Protein AF-A0A9P1JSD7-F1 (afdb_monomer_lite)

Secondary structure (DSSP, 8-state):
-HHHHHHHHHHHHHHHHHHHHHHHHHPPSSTTHHHHHHHHHHHHHHHHHHHHHHHHHHS----------

Organism: NCBI:txid1064539

Structure (mmCIF, N/CA/C/O backbone):
data_AF-A0A9P1JSD7-F1
#
_entry.id   AF-A0A9P1JSD7-F1
#
loop_
_atom_site.group_PDB
_atom_site.id
_atom_site.type_symbol
_atom_site.label_atom_id
_atom_site.label_alt_id
_atom_site.label_comp_id
_atom_site.label_asym_id
_atom_site.label_entity_id
_atom_site.label_seq_id
_atom_site.pdbx_PDB_ins_code
_atom_site.Cartn_x
_atom_site.Cartn_y
_atom_site.Cartn_z
_atom_site.occupancy
_atom_site.B_iso_or_equiv
_atom_site.auth_seq_id
_atom_site.auth_comp_id
_atom_site.auth_asym_id
_atom_site.auth_atom_id
_atom_site.pdbx_PDB_model_num
ATOM 1 N N . MET A 1 1 ? -19.355 -0.512 11.768 1.00 61.28 1 MET A N 1
ATOM 2 C CA . MET A 1 1 ? -19.293 -0.334 10.298 1.00 61.28 1 MET A CA 1
ATOM 3 C C . MET A 1 1 ? -17.912 0.141 9.845 1.00 61.28 1 MET A C 1
ATOM 5 O O . MET A 1 1 ? -17.348 -0.503 8.977 1.00 61.28 1 MET A O 1
ATOM 9 N N . VAL A 1 2 ? -17.332 1.167 10.485 1.00 71.50 2 VAL A N 1
ATOM 10 C CA . VAL A 1 2 ? -15.995 1.718 10.158 1.00 71.50 2 VAL A CA 1
ATOM 11 C C . VAL A 1 2 ? -14.854 0.692 10.262 1.00 71.50 2 VAL A C 1
ATOM 13 O O . VAL A 1 2 ? -14.026 0.634 9.367 1.00 71.50 2 VAL A O 1
ATOM 16 N N . LYS A 1 3 ? -14.846 -0.173 11.288 1.00 78.19 3 LYS A N 1
ATOM 17 C CA . LYS A 1 3 ? -13.836 -1.240 11.449 1.00 78.19 3 LYS A CA 1
ATOM 18 C C . LYS A 1 3 ? -13.716 -2.146 10.215 1.00 78.19 3 LYS A C 1
ATOM 20 O O . LYS A 1 3 ? -12.633 -2.297 9.675 1.00 78.19 3 LYS A O 1
ATOM 25 N N . ARG A 1 4 ? -14.845 -2.661 9.719 1.00 81.56 4 ARG A N 1
ATOM 26 C CA . ARG A 1 4 ? -14.873 -3.544 8.544 1.00 81.56 4 ARG A CA 1
ATOM 27 C C . ARG A 1 4 ? -14.357 -2.850 7.280 1.00 81.56 4 ARG A C 1
ATOM 29 O O . ARG A 1 4 ? -13.649 -3.468 6.504 1.00 81.56 4 ARG A O 1
ATOM 36 N N . GLN A 1 5 ? -14.699 -1.574 7.090 1.00 81.88 5 GLN A N 1
ATOM 37 C CA . GLN A 1 5 ? -14.196 -0.790 5.955 1.00 81.88 5 GLN A CA 1
ATOM 38 C C . GLN A 1 5 ? -12.688 -0.544 6.054 1.00 81.88 5 GLN A C 1
ATOM 40 O O . GLN A 1 5 ? -12.007 -0.507 5.038 1.00 81.88 5 GLN A O 1
ATOM 45 N N . LEU A 1 6 ? -12.163 -0.392 7.273 1.00 81.69 6 LEU A N 1
ATOM 46 C CA . LEU A 1 6 ? -10.732 -0.238 7.511 1.00 81.69 6 LEU A CA 1
ATOM 47 C C . LEU A 1 6 ? -9.971 -1.536 7.220 1.00 81.69 6 LEU A C 1
ATOM 49 O O . LEU A 1 6 ? -8.942 -1.503 6.559 1.00 81.69 6 LEU A O 1
ATOM 53 N N . GLU A 1 7 ? -10.496 -2.672 7.682 1.00 87.00 7 GLU A N 1
ATOM 54 C CA . GLU A 1 7 ? -9.946 -4.001 7.392 1.00 87.00 7 GLU A CA 1
ATOM 55 C C . GLU A 1 7 ? -9.944 -4.280 5.882 1.00 87.00 7 GLU A C 1
ATOM 57 O O . GLU A 1 7 ? -8.932 -4.709 5.338 1.00 87.00 7 GLU A O 1
ATOM 62 N N . GLU A 1 8 ? -11.043 -3.968 5.191 1.00 90.00 8 GLU A N 1
ATOM 63 C CA . GLU A 1 8 ? -11.157 -4.099 3.735 1.00 90.00 8 GLU A CA 1
ATOM 64 C C . GLU A 1 8 ? -10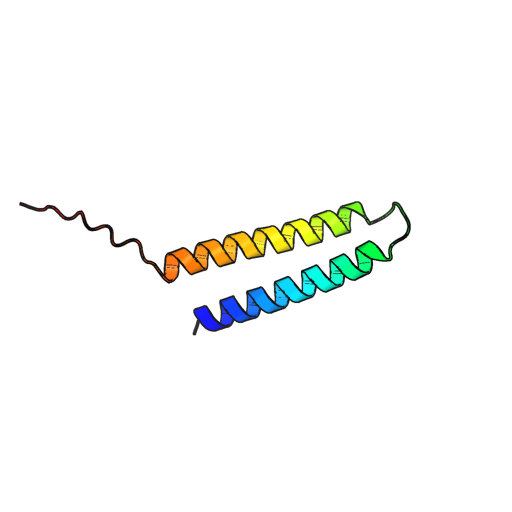.169 -3.186 2.995 1.00 90.00 8 GLU A C 1
ATOM 66 O O . GLU A 1 8 ? -9.477 -3.636 2.086 1.00 90.00 8 GLU A O 1
ATOM 71 N N . ALA A 1 9 ? -10.023 -1.929 3.426 1.00 87.75 9 ALA A N 1
ATOM 72 C CA . ALA A 1 9 ? -9.029 -1.017 2.867 1.00 87.75 9 ALA A CA 1
ATOM 73 C C . ALA A 1 9 ? -7.589 -1.514 3.086 1.00 87.75 9 ALA A C 1
ATOM 75 O O . ALA A 1 9 ? -6.761 -1.378 2.189 1.00 87.75 9 ALA A O 1
ATOM 76 N N . CYS A 1 10 ? -7.286 -2.117 4.242 1.00 90.69 10 CYS A N 1
ATOM 77 C CA . CYS A 1 10 ? -5.981 -2.729 4.494 1.00 90.69 10 CYS A CA 1
ATOM 78 C C . CYS A 1 10 ? -5.704 -3.900 3.549 1.00 90.69 10 CYS A C 1
ATOM 80 O O . CYS A 1 10 ? -4.598 -3.992 3.028 1.00 90.69 10 CYS A O 1
ATOM 82 N N . VAL A 1 11 ? -6.690 -4.767 3.304 1.00 93.31 11 VAL A N 1
ATOM 83 C CA . VAL A 1 11 ? -6.537 -5.882 2.354 1.00 93.31 11 VAL A CA 1
ATOM 84 C C . VAL A 1 11 ? -6.249 -5.350 0.951 1.00 93.31 11 VAL A C 1
ATOM 86 O O . VAL A 1 11 ? -5.257 -5.739 0.351 1.00 93.31 11 VAL A O 1
ATOM 89 N N . LEU A 1 12 ? -7.030 -4.379 0.470 1.00 94.12 12 LEU A N 1
ATOM 90 C CA . LEU A 1 12 ? -6.831 -3.801 -0.866 1.00 94.12 12 LEU A CA 1
ATOM 91 C C . LEU A 1 12 ? -5.467 -3.111 -1.029 1.00 94.12 12 LEU A C 1
ATOM 93 O O . LEU A 1 12 ? -4.860 -3.169 -2.095 1.00 94.12 12 LEU A O 1
ATOM 97 N N . LEU A 1 13 ? -4.981 -2.441 0.018 1.00 93.19 13 LEU A N 1
ATOM 98 C CA . LEU A 1 13 ? -3.653 -1.826 0.020 1.00 93.19 13 LEU A CA 1
ATOM 99 C C . LEU A 1 13 ? -2.535 -2.877 0.049 1.00 93.19 13 LEU A C 1
ATOM 101 O O . LEU A 1 13 ? -1.502 -2.668 -0.579 1.00 93.19 13 LEU A O 1
ATOM 105 N N . GLN A 1 14 ? -2.732 -3.990 0.759 1.00 94.69 14 GLN A N 1
ATOM 106 C CA . GLN A 1 14 ? -1.793 -5.113 0.774 1.00 94.69 14 GLN A CA 1
ATOM 107 C C . GLN A 1 14 ? -1.698 -5.749 -0.619 1.00 94.69 14 GLN A C 1
ATOM 109 O O . GLN A 1 14 ? -0.598 -5.858 -1.149 1.00 94.69 14 GLN A O 1
ATOM 114 N N . ASP A 1 15 ? -2.842 -6.040 -1.243 1.00 96.31 15 ASP A N 1
ATOM 115 C CA . ASP A 1 15 ? -2.910 -6.589 -2.602 1.00 96.31 15 ASP A CA 1
ATOM 116 C C . ASP A 1 15 ? -2.205 -5.663 -3.610 1.00 96.31 15 ASP A C 1
ATOM 118 O O . ASP A 1 15 ? -1.411 -6.107 -4.438 1.00 96.31 15 ASP A O 1
ATOM 122 N N . ALA A 1 16 ? -2.425 -4.348 -3.501 1.00 95.00 16 ALA A N 1
ATOM 123 C CA . ALA A 1 16 ? -1.758 -3.370 -4.356 1.00 95.00 16 ALA A CA 1
ATOM 124 C C . ALA A 1 16 ? -0.232 -3.340 -4.151 1.00 95.00 16 ALA A C 1
ATOM 126 O O . ALA A 1 16 ? 0.507 -3.150 -5.115 1.00 95.00 16 ALA A O 1
ATOM 127 N N . ALA A 1 17 ? 0.256 -3.507 -2.918 1.00 95.50 17 ALA A N 1
ATOM 128 C CA . ALA A 1 17 ? 1.692 -3.597 -2.658 1.00 95.50 17 ALA A CA 1
ATOM 129 C C . ALA A 1 17 ? 2.292 -4.864 -3.286 1.00 95.50 17 ALA A C 1
ATOM 131 O O . ALA A 1 17 ? 3.319 -4.769 -3.958 1.00 95.50 17 ALA A O 1
ATOM 132 N N . ASP A 1 18 ? 1.620 -6.008 -3.142 1.00 96.06 18 ASP A N 1
ATOM 133 C CA . ASP A 1 18 ? 2.053 -7.292 -3.705 1.00 96.06 18 ASP A CA 1
ATOM 134 C C . ASP A 1 18 ? 2.117 -7.242 -5.246 1.00 96.06 18 ASP A C 1
ATOM 136 O O . ASP A 1 18 ? 3.095 -7.690 -5.859 1.00 96.06 18 ASP A O 1
ATOM 140 N N . ASP A 1 19 ? 1.120 -6.623 -5.886 1.00 95.62 19 ASP A N 1
ATOM 141 C CA . ASP A 1 19 ? 1.101 -6.403 -7.337 1.00 95.62 19 ASP A CA 1
ATOM 142 C C . ASP A 1 19 ? 2.291 -5.543 -7.798 1.00 95.62 19 ASP A C 1
ATOM 144 O O . ASP A 1 19 ? 2.964 -5.858 -8.789 1.00 95.62 19 ASP A O 1
ATOM 148 N N . LEU A 1 20 ? 2.597 -4.466 -7.068 1.00 93.44 20 LEU A N 1
ATOM 149 C CA . LEU A 1 20 ? 3.728 -3.589 -7.380 1.00 93.44 20 LEU A CA 1
ATOM 150 C C . LEU A 1 20 ? 5.076 -4.284 -7.132 1.00 93.44 20 LEU A C 1
ATOM 152 O O . LEU A 1 20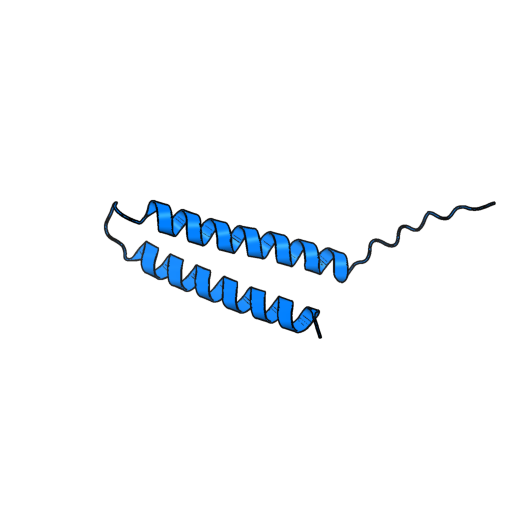 ? 5.999 -4.103 -7.930 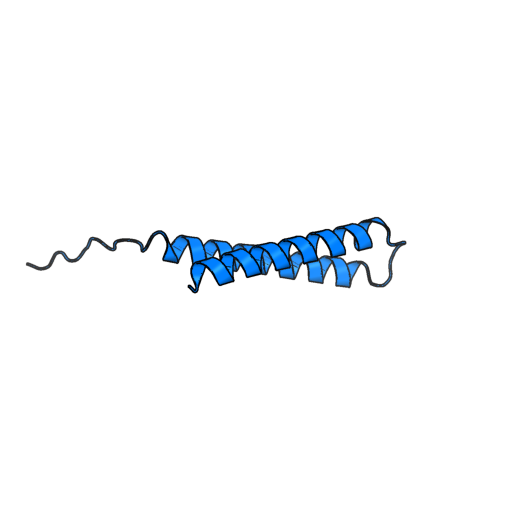1.00 93.44 20 LEU A O 1
ATOM 156 N N . GLU A 1 21 ? 5.202 -5.108 -6.088 1.00 94.44 21 GLU A N 1
ATOM 157 C CA . GLU A 1 21 ? 6.395 -5.925 -5.820 1.00 94.44 21 GLU A CA 1
ATOM 158 C C . GLU A 1 21 ? 6.643 -6.967 -6.920 1.00 94.44 21 GLU A C 1
ATOM 160 O O . GLU A 1 21 ? 7.789 -7.189 -7.339 1.00 94.44 21 GLU A O 1
ATOM 165 N N . SER A 1 22 ? 5.575 -7.569 -7.445 1.00 94.50 22 SER A N 1
ATOM 166 C CA . SER A 1 22 ? 5.637 -8.493 -8.580 1.00 94.50 22 SER A CA 1
ATOM 167 C C . SER A 1 22 ? 6.167 -7.796 -9.839 1.00 94.50 22 SER A C 1
ATOM 169 O O . SER A 1 22 ? 7.132 -8.259 -10.463 1.00 94.50 22 SER A O 1
ATOM 171 N N . VAL A 1 23 ? 5.622 -6.618 -10.168 1.00 91.06 23 VAL A N 1
ATOM 172 C CA . VAL A 1 23 ? 6.104 -5.786 -11.286 1.00 91.06 23 VAL A CA 1
ATOM 173 C C . VAL A 1 23 ? 7.563 -5.379 -11.075 1.00 91.06 23 VAL A C 1
ATOM 175 O O . VAL A 1 23 ? 8.382 -5.493 -11.992 1.00 91.06 23 VAL A O 1
ATOM 178 N N . LEU A 1 24 ? 7.912 -4.950 -9.861 1.00 88.94 24 LEU A N 1
ATOM 179 C CA . LEU A 1 24 ? 9.263 -4.540 -9.490 1.00 88.94 24 LEU A CA 1
ATOM 180 C C . LEU A 1 24 ? 10.284 -5.670 -9.682 1.00 88.94 24 LEU A C 1
ATOM 182 O O . LEU A 1 24 ? 11.405 -5.430 -10.144 1.00 88.94 24 LEU A O 1
ATOM 186 N N . SER A 1 25 ? 9.896 -6.899 -9.343 1.00 89.81 25 SER A N 1
ATOM 187 C CA . SER A 1 25 ? 10.739 -8.093 -9.454 1.00 89.81 25 SER A CA 1
ATOM 188 C C . SER A 1 25 ? 11.074 -8.438 -10.906 1.00 89.81 25 SER A C 1
ATOM 190 O O . SER A 1 25 ? 12.196 -8.856 -11.193 1.00 89.81 25 SER A O 1
ATOM 192 N N . GLY A 1 26 ? 10.135 -8.209 -11.830 1.00 88.62 26 GLY A N 1
ATOM 193 C CA . GLY A 1 26 ? 10.324 -8.442 -13.265 1.00 88.62 26 GLY A CA 1
ATOM 194 C C . GLY A 1 26 ? 10.991 -7.293 -14.031 1.00 88.62 26 GLY A C 1
ATOM 195 O O . GLY A 1 26 ? 11.331 -7.460 -15.203 1.00 88.62 26 GLY A O 1
ATOM 196 N N . MET A 1 27 ? 11.178 -6.123 -13.411 1.00 84.88 27 MET A N 1
ATOM 197 C CA . MET A 1 27 ? 11.582 -4.908 -14.123 1.00 84.88 27 MET A CA 1
ATOM 198 C C . MET A 1 27 ? 13.104 -4.851 -14.391 1.00 84.88 27 MET A C 1
ATOM 200 O O . MET A 1 27 ? 13.897 -4.909 -13.447 1.00 84.88 27 MET A O 1
ATOM 204 N N . PRO A 1 28 ? 13.568 -4.676 -15.643 1.00 80.81 28 PRO A N 1
ATOM 205 C CA . PRO A 1 28 ? 14.985 -4.438 -15.933 1.00 80.81 28 PRO A CA 1
ATOM 206 C C . PRO A 1 28 ? 15.435 -3.046 -15.433 1.00 80.81 28 PRO A C 1
ATOM 208 O O . PRO A 1 28 ? 14.678 -2.083 -15.490 1.00 80.81 28 PRO A O 1
ATOM 211 N N . MET A 1 29 ? 16.661 -2.926 -14.905 1.00 77.44 29 MET A N 1
ATOM 212 C CA . MET A 1 29 ? 17.198 -1.670 -14.332 1.00 77.44 29 MET A CA 1
ATOM 213 C C . MET A 1 29 ? 17.472 -0.578 -15.398 1.00 77.44 29 MET A C 1
ATOM 215 O O . MET A 1 29 ? 17.870 -0.950 -16.505 1.00 77.44 29 MET A O 1
ATOM 219 N N . PRO A 1 30 ? 17.412 0.747 -15.080 1.00 70.94 30 PRO A N 1
ATOM 220 C CA . PRO A 1 30 ? 17.063 1.364 -13.788 1.00 70.94 30 PRO A CA 1
ATOM 221 C C . PRO A 1 30 ? 15.887 2.367 -13.779 1.00 70.94 30 PRO A C 1
ATOM 223 O O . PRO A 1 30 ? 15.481 2.802 -12.702 1.00 70.94 30 PRO A O 1
ATOM 226 N N . ALA A 1 31 ? 15.339 2.773 -14.925 1.00 75.12 31 ALA A N 1
ATOM 227 C CA . ALA A 1 31 ? 14.320 3.827 -14.963 1.00 75.12 31 ALA A CA 1
ATOM 228 C C . ALA A 1 31 ? 12.991 3.361 -14.329 1.00 75.12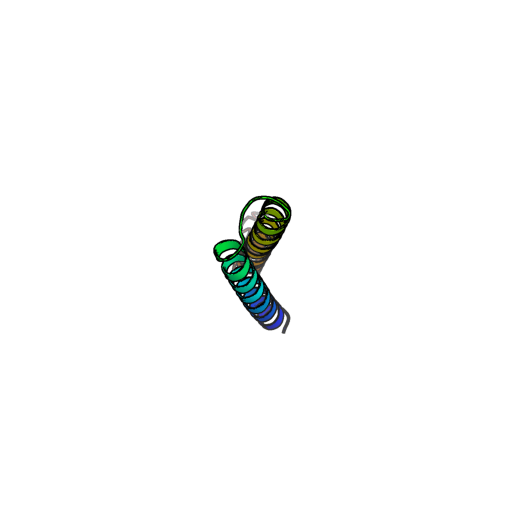 31 ALA A C 1
ATOM 230 O O . ALA A 1 31 ? 12.501 2.283 -14.650 1.00 75.12 31 ALA A O 1
ATOM 231 N N . GLY A 1 32 ? 12.421 4.163 -13.422 1.00 79.88 32 GLY A N 1
ATOM 232 C CA . GLY A 1 32 ? 11.132 3.898 -12.759 1.00 79.88 32 GLY A CA 1
ATOM 233 C C . GLY A 1 32 ? 11.183 2.922 -11.578 1.00 79.88 32 GLY A C 1
ATOM 234 O O . GLY A 1 32 ? 10.217 2.800 -10.828 1.00 79.88 32 GLY A O 1
ATOM 235 N N . ARG A 1 33 ? 12.323 2.255 -11.354 1.00 89.88 33 ARG A N 1
ATOM 236 C CA . ARG A 1 33 ? 12.464 1.280 -10.265 1.00 89.88 33 ARG A CA 1
ATOM 237 C C . ARG A 1 33 ? 12.488 1.949 -8.886 1.00 89.88 33 ARG A C 1
ATOM 239 O O . ARG A 1 33 ? 11.960 1.387 -7.932 1.00 89.88 33 ARG A O 1
ATOM 246 N N . ALA A 1 34 ? 13.084 3.139 -8.788 1.00 91.06 34 ALA A N 1
ATOM 247 C CA . ALA A 1 34 ? 13.097 3.941 -7.564 1.00 91.06 34 ALA A CA 1
ATOM 248 C C . ALA A 1 34 ? 11.687 4.429 -7.198 1.00 91.06 34 ALA A C 1
ATOM 250 O O . ALA A 1 34 ? 11.246 4.187 -6.079 1.00 91.06 34 ALA A O 1
ATOM 251 N N . ASP A 1 35 ? 10.964 4.999 -8.165 1.00 90.88 35 ASP A N 1
ATOM 252 C CA . ASP A 1 35 ? 9.591 5.490 -7.981 1.00 90.88 35 ASP A CA 1
ATOM 253 C C . ASP A 1 35 ? 8.654 4.361 -7.524 1.00 90.88 35 ASP A C 1
ATOM 255 O O . ASP A 1 35 ? 7.832 4.532 -6.626 1.00 90.88 35 ASP A O 1
ATOM 259 N N . LEU A 1 36 ? 8.818 3.164 -8.097 1.00 91.75 36 LEU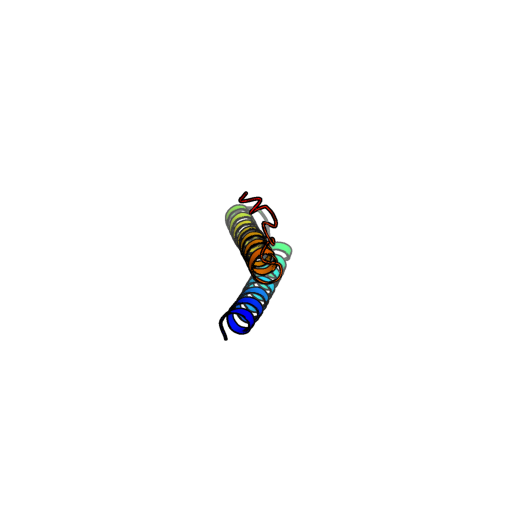 A N 1
ATOM 260 C CA . LEU A 1 36 ? 8.031 1.994 -7.715 1.00 91.75 36 LEU A CA 1
ATOM 261 C C . LEU A 1 36 ? 8.347 1.512 -6.289 1.00 91.75 36 LEU A C 1
ATOM 263 O O . LEU A 1 36 ? 7.431 1.185 -5.539 1.00 91.75 36 LEU A O 1
ATOM 267 N N . ASN A 1 37 ? 9.624 1.512 -5.886 1.00 93.00 37 ASN A N 1
ATOM 268 C CA . ASN A 1 37 ? 10.009 1.208 -4.500 1.00 93.00 37 ASN A CA 1
ATOM 269 C C . ASN A 1 37 ? 9.441 2.238 -3.512 1.00 93.00 37 ASN A C 1
ATOM 271 O O . ASN A 1 37 ? 8.999 1.865 -2.428 1.00 93.00 37 ASN A O 1
ATOM 275 N N . GLU A 1 38 ? 9.438 3.522 -3.876 1.00 95.38 38 GLU A N 1
ATOM 276 C CA . GLU A 1 38 ? 8.856 4.587 -3.054 1.00 95.38 38 GLU A CA 1
ATOM 277 C C . GLU A 1 38 ? 7.338 4.418 -2.904 1.00 95.38 38 GLU A C 1
ATOM 279 O O . GLU A 1 38 ? 6.806 4.536 -1.795 1.00 95.38 38 GLU A O 1
ATOM 284 N N . ALA A 1 39 ? 6.642 4.077 -3.992 1.00 95.62 39 ALA A N 1
ATOM 285 C CA . ALA A 1 39 ? 5.211 3.798 -3.965 1.00 95.62 39 ALA A CA 1
ATOM 286 C C . ALA A 1 39 ? 4.879 2.617 -3.035 1.00 95.62 39 ALA A C 1
ATOM 288 O O . ALA A 1 39 ? 4.016 2.751 -2.165 1.00 95.62 39 ALA A O 1
ATOM 289 N N . ILE A 1 40 ? 5.607 1.498 -3.154 1.00 95.81 40 ILE A N 1
ATOM 290 C CA . ILE A 1 40 ? 5.452 0.328 -2.270 1.00 95.81 40 ILE A CA 1
ATOM 291 C C . ILE A 1 40 ? 5.702 0.726 -0.810 1.00 95.81 40 ILE A C 1
ATOM 293 O O . ILE A 1 40 ? 4.873 0.457 0.062 1.00 95.81 40 ILE A O 1
ATOM 297 N N . GLY A 1 41 ? 6.798 1.441 -0.538 1.00 96.19 41 GLY A N 1
ATOM 298 C CA . GLY A 1 41 ? 7.124 1.912 0.809 1.00 96.19 41 GLY A CA 1
ATOM 299 C C . GLY A 1 41 ? 6.033 2.801 1.414 1.00 96.19 41 GLY A C 1
ATOM 300 O O . GLY A 1 41 ? 5.672 2.631 2.579 1.00 96.19 41 GLY A O 1
ATOM 301 N N . THR A 1 42 ? 5.449 3.696 0.615 1.00 97.12 42 THR A N 1
ATOM 302 C CA . THR A 1 42 ? 4.351 4.582 1.038 1.00 97.12 42 THR A CA 1
ATOM 303 C C . THR A 1 42 ? 3.088 3.798 1.400 1.00 97.12 42 THR A C 1
ATOM 305 O O . THR A 1 42 ? 2.426 4.104 2.399 1.00 97.12 42 THR A O 1
ATOM 308 N N . ILE A 1 43 ? 2.760 2.760 0.626 1.00 94.94 43 ILE A N 1
ATOM 309 C CA . ILE A 1 43 ? 1.618 1.878 0.902 1.00 94.94 43 ILE A CA 1
ATOM 310 C C . ILE A 1 43 ? 1.842 1.109 2.208 1.00 94.94 43 ILE A C 1
ATOM 312 O O . ILE A 1 43 ? 0.975 1.122 3.085 1.00 94.94 43 ILE A O 1
ATOM 316 N N . MET A 1 44 ? 3.019 0.501 2.386 1.00 94.50 44 MET A N 1
ATOM 317 C CA . MET A 1 44 ? 3.356 -0.238 3.608 1.00 94.50 44 MET A CA 1
ATOM 318 C C . MET A 1 44 ? 3.344 0.652 4.856 1.00 94.50 44 MET A C 1
ATOM 320 O O . MET A 1 44 ? 2.875 0.232 5.917 1.00 94.50 44 MET A O 1
ATOM 324 N N . GLU A 1 45 ? 3.836 1.887 4.749 1.00 96.19 45 GLU A N 1
ATOM 325 C CA . GLU A 1 45 ? 3.795 2.842 5.858 1.00 96.19 45 GLU A CA 1
ATOM 326 C C . GLU A 1 45 ? 2.352 3.242 6.192 1.00 96.19 45 GLU A C 1
ATOM 328 O O . GLU A 1 45 ? 1.954 3.242 7.358 1.00 96.19 45 GLU A O 1
ATOM 333 N N . THR A 1 46 ? 1.523 3.477 5.172 1.00 92.88 46 THR A N 1
ATOM 334 C CA . THR A 1 46 ? 0.090 3.747 5.355 1.00 92.88 46 THR A CA 1
ATOM 335 C C . THR A 1 46 ? -0.604 2.586 6.070 1.00 92.88 46 THR A C 1
ATOM 337 O O . THR A 1 46 ? -1.331 2.811 7.039 1.00 92.88 46 THR A O 1
ATOM 340 N N . LEU A 1 47 ? -0.326 1.340 5.673 1.00 91.88 47 LEU A N 1
ATOM 341 C CA . LEU A 1 47 ? -0.843 0.139 6.338 1.00 91.88 47 LEU A CA 1
ATOM 342 C C . LEU A 1 47 ? -0.455 0.087 7.821 1.00 91.88 47 LEU A C 1
ATOM 344 O O . LEU A 1 47 ? -1.305 -0.178 8.674 1.00 91.88 47 LEU A O 1
ATOM 348 N N . ARG A 1 48 ? 0.804 0.398 8.159 1.00 91.56 48 ARG A N 1
ATOM 349 C CA . ARG A 1 48 ? 1.261 0.460 9.559 1.00 91.56 48 ARG A CA 1
ATOM 350 C C . ARG A 1 48 ? 0.532 1.534 10.360 1.00 91.56 48 ARG A C 1
ATOM 352 O O . ARG A 1 48 ? 0.119 1.271 11.493 1.00 91.56 48 ARG A O 1
ATOM 359 N N . LEU A 1 49 ? 0.350 2.724 9.788 1.00 91.50 49 LEU A N 1
ATOM 360 C CA . LEU A 1 49 ? -0.375 3.821 10.434 1.00 91.50 49 LEU A CA 1
ATOM 361 C C . LEU A 1 49 ? -1.837 3.448 10.694 1.00 91.50 49 LEU A C 1
ATOM 363 O O . LEU A 1 49 ? -2.350 3.686 11.793 1.00 91.50 49 LEU A O 1
ATOM 367 N N . VAL A 1 50 ? -2.486 2.814 9.717 1.00 88.88 50 VAL A N 1
ATOM 368 C CA . VAL A 1 50 ? -3.868 2.342 9.828 1.00 88.88 50 VAL A CA 1
ATOM 369 C C . VAL A 1 50 ? -3.993 1.240 10.881 1.00 88.88 50 VAL A C 1
ATOM 371 O O . VAL A 1 50 ? -4.846 1.348 11.762 1.00 88.88 50 VAL A O 1
ATOM 374 N N . ALA A 1 51 ? -3.116 0.233 10.870 1.00 87.06 51 ALA A N 1
ATOM 375 C CA . ALA A 1 51 ? -3.101 -0.832 11.875 1.00 87.06 51 ALA A CA 1
ATOM 376 C C . ALA A 1 51 ? -2.873 -0.280 13.294 1.00 87.06 51 ALA A C 1
ATOM 378 O O . ALA A 1 51 ? -3.550 -0.671 14.245 1.00 87.06 51 ALA A O 1
ATOM 379 N N . SER A 1 52 ? -1.968 0.693 13.434 1.00 88.31 52 SER A N 1
ATOM 380 C CA . SER A 1 52 ? -1.717 1.395 14.695 1.00 88.31 52 SER A CA 1
ATOM 381 C C . SER A 1 52 ? -2.947 2.172 15.178 1.00 88.31 52 SER A C 1
ATOM 383 O O . SER A 1 52 ? -3.300 2.117 16.359 1.00 88.31 52 SER A O 1
ATOM 385 N N . ALA A 1 53 ? -3.629 2.888 14.278 1.00 86.00 53 ALA A N 1
ATOM 386 C CA . ALA A 1 53 ? -4.871 3.588 14.593 1.00 86.00 53 ALA A CA 1
ATOM 387 C C . ALA A 1 53 ? -5.988 2.618 14.993 1.00 86.00 53 ALA A C 1
ATOM 389 O O . ALA A 1 53 ? -6.682 2.871 15.977 1.00 86.00 53 ALA A O 1
ATOM 390 N N . HIS A 1 54 ? -6.110 1.491 14.293 1.00 83.94 54 HIS A N 1
ATOM 391 C CA . HIS A 1 54 ? -7.073 0.445 14.609 1.00 83.94 54 HIS A CA 1
ATOM 392 C C . HIS A 1 54 ? -6.838 -0.148 16.002 1.00 83.94 54 HIS A C 1
ATOM 394 O O . HIS A 1 54 ? -7.760 -0.181 16.812 1.00 83.94 54 HIS A O 1
ATOM 400 N N . ALA A 1 55 ? -5.596 -0.511 16.335 1.00 84.88 55 ALA A N 1
ATOM 401 C CA . ALA A 1 55 ? -5.253 -1.058 17.648 1.00 84.88 55 ALA A CA 1
ATOM 402 C C . ALA A 1 55 ? -5.612 -0.101 18.803 1.00 84.88 55 ALA A C 1
ATOM 404 O O . ALA A 1 55 ? -6.087 -0.544 19.848 1.00 84.88 55 ALA A O 1
ATOM 405 N N . ARG A 1 56 ? -5.448 1.218 18.608 1.00 84.25 56 ARG A N 1
ATOM 406 C CA . ARG A 1 56 ? -5.877 2.238 19.589 1.00 84.25 56 ARG A CA 1
ATOM 407 C C . ARG A 1 56 ? -7.397 2.346 19.732 1.00 84.25 56 ARG A C 1
ATOM 409 O O . ARG A 1 56 ? -7.869 2.744 20.792 1.00 84.25 56 ARG A O 1
ATOM 416 N N . LEU A 1 57 ? -8.151 2.046 18.675 1.00 80.88 57 LEU A N 1
ATOM 417 C CA . LEU A 1 57 ? -9.615 2.025 18.710 1.00 80.88 57 LEU A CA 1
ATOM 418 C C . LEU A 1 57 ? -10.150 0.753 19.383 1.00 80.88 57 LEU A C 1
ATOM 420 O O . LEU A 1 57 ? -11.173 0.817 20.059 1.00 80.88 57 LEU A O 1
ATOM 424 N N . GLU A 1 58 ? -9.473 -0.386 19.211 1.00 77.75 58 GLU A N 1
ATOM 425 C CA . GLU A 1 58 ? -9.858 -1.666 19.825 1.00 77.75 58 GLU A CA 1
ATOM 426 C C . GLU A 1 58 ? -9.488 -1.757 21.306 1.00 77.75 58 GLU A C 1
ATOM 428 O O . GLU A 1 58 ? -10.253 -2.294 22.105 1.00 77.75 58 GLU A O 1
ATOM 433 N N . HIS A 1 59 ? -8.344 -1.189 21.684 1.00 71.00 59 HIS A N 1
ATOM 434 C CA . HIS A 1 59 ? -7.953 -0.993 23.072 1.00 71.00 59 HIS A CA 1
ATOM 435 C C . HIS A 1 59 ? -7.952 0.503 23.384 1.00 71.00 59 HIS A C 1
ATOM 437 O O . HIS A 1 59 ? -6.882 1.125 23.381 1.00 71.00 59 HIS A O 1
ATOM 443 N N . PRO A 1 60 ? -9.126 1.106 23.668 1.00 62.53 60 PRO A N 1
ATOM 444 C CA . PRO A 1 60 ? -9.140 2.426 24.266 1.00 62.53 60 PRO A CA 1
ATOM 445 C C . PRO A 1 60 ? -8.373 2.290 25.575 1.00 62.53 60 PRO A C 1
ATOM 447 O O . PRO A 1 60 ? -8.778 1.550 26.470 1.00 62.53 60 PRO A O 1
ATOM 450 N N . GLN A 1 61 ? -7.214 2.937 25.647 1.00 63.66 61 GLN A N 1
ATOM 451 C CA . GLN A 1 61 ? -6.400 2.995 26.850 1.00 63.66 61 GLN A CA 1
ATOM 452 C C . GLN A 1 61 ? -7.344 3.497 27.948 1.00 63.66 61 GLN A C 1
ATOM 454 O O . GLN A 1 61 ? -7.722 4.670 27.934 1.00 63.66 61 GLN A O 1
ATOM 459 N N . ILE A 1 62 ? -7.802 2.617 28.845 1.00 58.22 62 ILE A N 1
ATOM 460 C CA . ILE A 1 62 ? -8.551 3.045 30.020 1.00 58.22 62 ILE A CA 1
ATOM 461 C C . ILE A 1 62 ? -7.531 3.835 30.826 1.00 58.22 62 ILE A C 1
ATOM 463 O O . ILE A 1 62 ? -6.713 3.267 31.545 1.00 58.22 62 ILE A O 1
ATOM 467 N N . HIS A 1 63 ? -7.533 5.156 30.650 1.00 56.50 63 HIS A N 1
ATOM 468 C CA . HIS A 1 63 ? -6.904 6.095 31.564 1.00 56.50 63 HIS A CA 1
ATOM 469 C C . HIS A 1 63 ? -7.705 6.030 32.871 1.00 56.50 63 HIS A C 1
ATOM 471 O O . HIS A 1 63 ? -8.526 6.885 33.193 1.00 56.50 63 HIS A O 1
ATOM 477 N N . GLY A 1 64 ? -7.507 4.929 33.596 1.00 54.12 64 GLY A N 1
ATOM 478 C CA . GLY A 1 64 ? -7.850 4.784 34.994 1.00 54.12 64 GLY A CA 1
ATOM 479 C C . GLY A 1 64 ? -6.904 5.680 35.771 1.00 54.12 64 GLY A C 1
ATOM 480 O O . GLY A 1 64 ? -5.757 5.327 36.016 1.00 54.12 64 GLY A O 1
ATOM 481 N N . GLY A 1 65 ? -7.384 6.876 36.081 1.00 49.03 65 GLY A N 1
ATOM 482 C CA . GLY A 1 65 ? -6.645 7.863 36.854 1.00 49.03 65 GLY A CA 1
ATOM 483 C C . GLY A 1 65 ? -7.475 9.090 37.205 1.00 49.03 65 GLY A C 1
ATOM 484 O O . GLY A 1 65 ? -6.912 10.151 37.432 1.00 49.03 65 GLY A O 1
ATOM 485 N N . ALA A 1 66 ? -8.804 8.969 37.247 1.00 52.00 66 ALA A N 1
ATOM 486 C CA . ALA A 1 66 ? -9.608 9.873 38.054 1.00 52.00 66 ALA A CA 1
ATOM 487 C C . ALA A 1 66 ? -9.475 9.415 39.514 1.00 52.00 66 ALA A C 1
ATOM 489 O O . ALA A 1 66 ? -10.312 8.665 40.009 1.00 52.00 66 ALA A O 1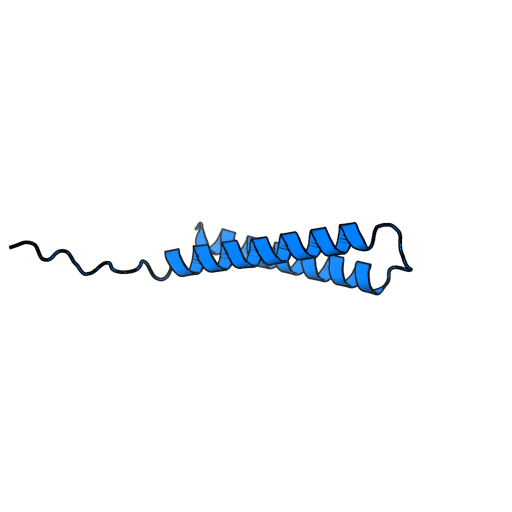
ATOM 490 N N . LEU A 1 67 ? -8.390 9.816 40.182 1.00 48.75 67 LEU A N 1
ATOM 491 C CA . LEU A 1 67 ? -8.424 9.957 41.634 1.00 48.75 67 LEU A CA 1
ATOM 492 C C . LEU A 1 67 ? -8.900 11.388 41.899 1.00 48.75 67 LEU A C 1
ATOM 494 O O . LEU A 1 67 ? -8.118 12.336 41.887 1.00 48.75 67 LEU A O 1
ATOM 498 N N . ALA A 1 68 ? -10.216 11.529 42.000 1.00 49.59 68 ALA A N 1
ATOM 499 C CA . ALA A 1 68 ? -10.846 12.658 42.656 1.00 49.59 68 ALA A CA 1
ATOM 500 C C . ALA A 1 68 ? -11.207 12.220 44.082 1.00 49.59 68 ALA A C 1
ATOM 502 O O . ALA A 1 68 ? -11.718 11.112 44.257 1.00 49.59 68 ALA A O 1
ATOM 503 N N . ASP A 1 69 ? -10.966 13.150 45.005 1.00 55.91 69 ASP A N 1
ATOM 504 C CA . ASP A 1 69 ? -11.166 13.150 46.464 1.00 55.91 69 ASP A CA 1
ATOM 505 C C . ASP A 1 69 ? -10.041 12.543 47.323 1.00 55.91 69 ASP A C 1
ATOM 507 O O . ASP A 1 69 ? -9.954 11.303 47.473 1.00 55.91 69 ASP A O 1
#

Sequence (69 aa):
MVKRQLEEACVLLQDAADDLESVLSGMPMPAGRADLNEAIGTIMETLRLVASAHARLEHPQIHGGALAD

Radius of gyration: 18.47 Å; chains: 1; bounding box: 36×22×62 Å

Foldseek 3Di:
DVLVVLVVVLVVLVVVLVVLVVVLVPDDDDPCNVVSVVSSVVSVVVSVVSVVVSVCVVCVPPPPDPPDD

pLDDT: mean 83.31, std 13.82, range [48.75, 97.12]